Protein AF-A0A7K0VQ58-F1 (afdb_monomer)

Solvent-accessible surface area (backbone atoms only — not comparable to full-atom values): 4157 Å² total; per-residue (Å²): 113,71,51,59,56,43,42,74,72,72,44,86,38,66,39,83,70,66,39,72,67,30,63,75,34,86,51,80,84,8,49,57,39,26,44,76,73,47,58,37,78,46,76,50,87,52,72,70,54,46,51,50,36,53,78,73,34,76,87,44,49,66,60,54,56,71,67,60,123

Structure (mmCIF, N/CA/C/O backbone):
data_AF-A0A7K0VQ58-F1
#
_entry.id   AF-A0A7K0VQ58-F1
#
loop_
_atom_site.group_PDB
_atom_site.id
_atom_site.type_symbol
_atom_site.label_atom_id
_atom_site.label_alt_id
_atom_site.label_comp_id
_atom_site.label_asym_id
_atom_site.label_entity_id
_a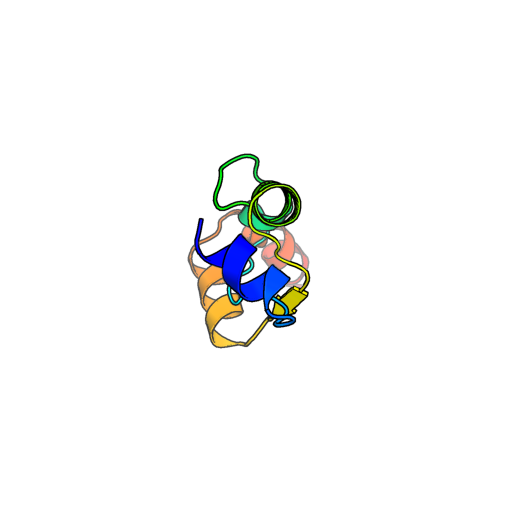tom_site.label_seq_id
_atom_site.pdbx_PDB_ins_code
_atom_site.Cartn_x
_atom_site.Cartn_y
_atom_site.Cartn_z
_atom_site.occupancy
_atom_site.B_iso_or_equiv
_atom_site.auth_seq_id
_atom_site.auth_comp_id
_atom_site.auth_asym_id
_atom_site.auth_atom_id
_atom_site.pdbx_PDB_model_num
ATOM 1 N N . MET A 1 1 ? 9.897 10.217 -14.664 1.00 65.69 1 MET A N 1
ATOM 2 C CA . MET A 1 1 ? 9.515 9.743 -13.313 1.00 65.69 1 MET A CA 1
ATOM 3 C C . MET A 1 1 ? 10.338 8.509 -13.025 1.00 65.69 1 MET A C 1
ATOM 5 O O . MET A 1 1 ? 10.275 7.586 -13.825 1.00 65.69 1 MET A O 1
ATOM 9 N N . ILE A 1 2 ? 11.073 8.492 -11.915 1.00 88.75 2 ILE A N 1
ATOM 10 C CA . ILE A 1 2 ? 12.035 7.424 -11.602 1.00 88.75 2 ILE A CA 1
ATOM 11 C C . ILE A 1 2 ? 11.398 6.023 -11.524 1.00 88.75 2 ILE A C 1
ATOM 13 O O . ILE A 1 2 ? 12.032 5.045 -11.898 1.00 88.75 2 ILE A O 1
ATOM 17 N N . CYS A 1 3 ? 10.116 5.916 -11.145 1.00 89.38 3 CYS A N 1
ATOM 18 C CA . CYS A 1 3 ? 9.402 4.631 -11.092 1.00 89.38 3 CYS A CA 1
ATOM 19 C C . CYS A 1 3 ? 9.370 3.910 -12.451 1.00 89.38 3 CYS A C 1
ATOM 21 O O . CYS A 1 3 ? 9.619 2.709 -12.500 1.00 89.38 3 CYS A O 1
ATOM 23 N N . LYS A 1 4 ? 9.175 4.648 -13.555 1.00 90.69 4 LYS A N 1
ATOM 24 C CA . LYS A 1 4 ? 9.185 4.082 -14.916 1.00 90.69 4 LYS A CA 1
ATOM 25 C C . LYS A 1 4 ? 10.546 3.520 -15.301 1.00 90.69 4 LYS A C 1
ATOM 27 O O . LYS A 1 4 ? 10.628 2.480 -15.949 1.00 90.69 4 LYS A O 1
ATOM 32 N N . GLU A 1 5 ? 11.614 4.212 -14.916 1.00 95.31 5 GLU A N 1
ATOM 33 C CA . GLU A 1 5 ? 12.989 3.782 -15.183 1.00 95.31 5 GLU A CA 1
ATOM 34 C C . GLU A 1 5 ? 13.320 2.510 -14.391 1.00 95.31 5 GLU A C 1
ATOM 36 O O . GLU A 1 5 ? 13.850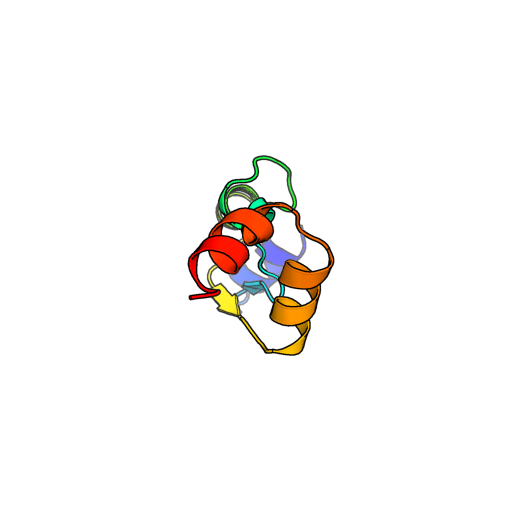 1.558 -14.959 1.00 95.31 5 GLU A O 1
ATOM 41 N N . ILE A 1 6 ? 12.922 2.448 -13.115 1.00 95.75 6 ILE A N 1
ATOM 42 C CA . ILE A 1 6 ? 13.105 1.268 -12.256 1.00 95.75 6 ILE A CA 1
ATOM 43 C C . ILE A 1 6 ? 12.303 0.064 -12.780 1.00 95.75 6 ILE A C 1
ATOM 45 O O . ILE A 1 6 ? 12.840 -1.042 -12.869 1.00 95.75 6 ILE A O 1
ATOM 49 N N . ALA A 1 7 ? 11.047 0.277 -13.186 1.00 95.25 7 ALA A N 1
ATOM 50 C CA . ALA A 1 7 ? 10.217 -0.764 -13.789 1.00 95.25 7 ALA A CA 1
ATOM 51 C C 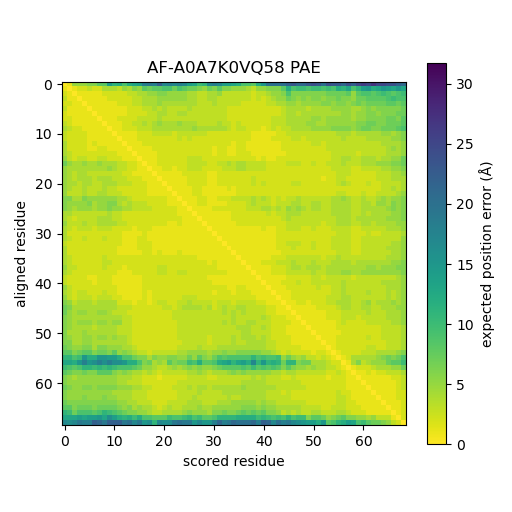. ALA A 1 7 ? 10.814 -1.273 -15.112 1.00 95.25 7 ALA A C 1
ATOM 53 O O . ALA A 1 7 ? 10.899 -2.481 -15.331 1.00 95.25 7 ALA A O 1
ATOM 54 N N . SER A 1 8 ? 11.313 -0.364 -15.958 1.00 95.50 8 SER A N 1
ATOM 55 C CA . SER A 1 8 ? 11.993 -0.712 -17.218 1.00 95.50 8 SER A CA 1
ATOM 56 C C . SER A 1 8 ? 13.296 -1.487 -16.995 1.00 95.50 8 SER A C 1
ATOM 58 O O . SER A 1 8 ? 13.686 -2.287 -17.840 1.00 95.50 8 SER A O 1
ATOM 60 N N . ALA A 1 9 ? 13.948 -1.295 -15.845 1.00 97.25 9 ALA A N 1
ATOM 61 C CA . ALA A 1 9 ? 15.103 -2.079 -15.415 1.00 97.25 9 ALA A CA 1
ATOM 62 C C . ALA A 1 9 ? 14.731 -3.471 -14.853 1.00 97.25 9 ALA A C 1
ATOM 64 O O . ALA A 1 9 ? 15.610 -4.203 -14.403 1.00 97.25 9 ALA A O 1
ATOM 65 N N . GLY A 1 10 ? 13.447 -3.851 -14.866 1.00 96.94 10 GLY A N 1
ATOM 66 C CA . GLY A 1 10 ? 12.961 -5.167 -14.440 1.00 96.94 10 GLY A CA 1
ATOM 67 C C . GLY A 1 10 ? 12.617 -5.278 -12.952 1.00 96.94 10 GLY A C 1
ATOM 68 O O . GLY A 1 10 ? 12.360 -6.380 -12.471 1.00 96.94 10 GLY A O 1
ATOM 69 N N . THR A 1 11 ? 12.598 -4.167 -12.208 1.00 97.62 11 THR A N 1
ATOM 70 C CA . THR A 1 11 ? 12.251 -4.166 -10.778 1.00 97.62 11 THR A CA 1
ATOM 71 C C . THR A 1 11 ? 10.789 -3.780 -10.571 1.00 97.62 11 THR A C 1
ATOM 73 O O . THR A 1 11 ? 10.351 -2.715 -10.994 1.00 97.62 11 THR A O 1
ATOM 76 N N . SER A 1 12 ? 10.027 -4.629 -9.882 1.00 97.75 12 SER A N 1
ATOM 77 C CA . SER A 1 12 ? 8.625 -4.342 -9.547 1.00 97.75 12 SER A CA 1
ATOM 78 C C . SER A 1 12 ? 8.506 -3.290 -8.440 1.00 97.75 12 SER A C 1
ATOM 80 O O . SER A 1 12 ? 9.209 -3.372 -7.435 1.00 97.75 12 SER A O 1
ATOM 82 N N . ILE A 1 13 ? 7.575 -2.343 -8.592 1.00 96.94 13 ILE A N 1
ATOM 83 C CA . ILE A 1 13 ? 7.293 -1.304 -7.590 1.00 96.94 13 ILE A CA 1
ATOM 84 C C . ILE A 1 13 ? 6.087 -1.701 -6.741 1.00 96.94 13 ILE A C 1
ATOM 86 O O . ILE A 1 13 ? 5.013 -2.005 -7.264 1.00 96.94 13 ILE A O 1
ATOM 90 N N . TRP A 1 14 ? 6.265 -1.704 -5.421 1.00 97.50 14 TRP A N 1
ATOM 91 C CA . TRP A 1 14 ? 5.219 -2.013 -4.445 1.00 97.50 14 TRP A CA 1
ATOM 92 C C . TRP A 1 14 ? 4.957 -0.796 -3.555 1.00 97.50 14 TRP A C 1
ATOM 94 O O . TRP A 1 14 ? 5.875 -0.043 -3.229 1.00 97.50 14 TRP A O 1
ATOM 104 N N . LEU A 1 15 ? 3.696 -0.595 -3.173 1.00 95.94 15 LEU A N 1
ATOM 105 C CA . LEU A 1 15 ? 3.271 0.479 -2.278 1.00 95.94 15 LEU A CA 1
ATOM 106 C C . LEU A 1 15 ? 3.182 -0.032 -0.832 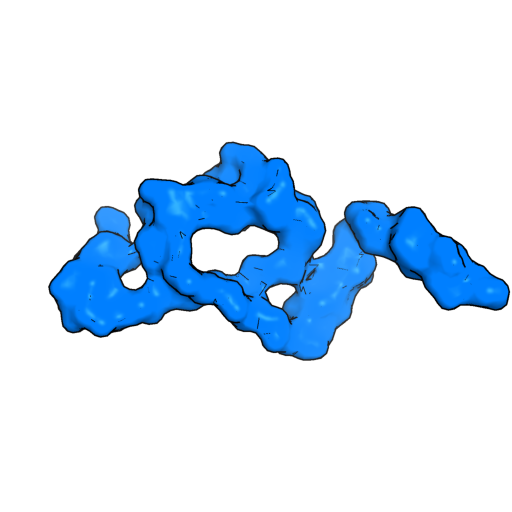1.00 95.94 15 LEU A C 1
ATOM 108 O O . LEU A 1 15 ? 2.378 -0.915 -0.544 1.00 95.94 15 LEU 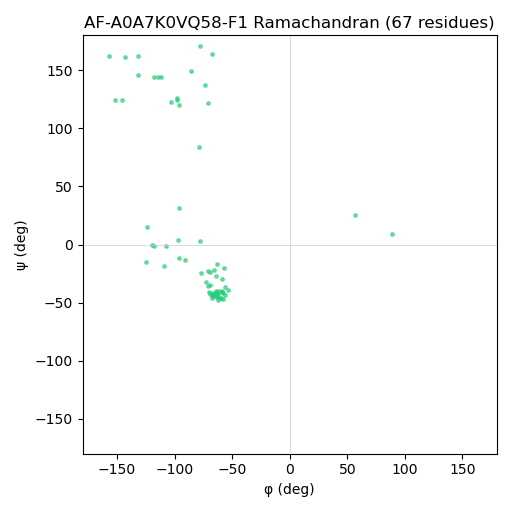A O 1
ATOM 112 N N . ASP A 1 16 ? 3.953 0.574 0.072 1.00 94.75 16 ASP A N 1
ATOM 113 C CA . ASP A 1 16 ? 4.006 0.215 1.504 1.00 94.75 16 ASP A CA 1
ATOM 114 C C . ASP A 1 16 ? 3.102 1.081 2.397 1.00 94.75 16 ASP A C 1
ATOM 116 O O . ASP A 1 16 ? 3.407 1.379 3.549 1.00 94.75 16 ASP A O 1
ATOM 120 N N . ASP A 1 17 ? 1.981 1.544 1.848 1.00 91.81 17 ASP A N 1
ATOM 121 C CA . ASP A 1 17 ? 1.002 2.327 2.595 1.00 91.81 17 ASP A CA 1
ATOM 122 C C . ASP A 1 17 ? -0.401 2.146 2.011 1.00 91.81 17 ASP A C 1
ATOM 124 O O . ASP A 1 17 ? -0.633 2.395 0.824 1.00 91.81 17 ASP A O 1
ATOM 128 N N . LEU A 1 18 ? -1.346 1.723 2.853 1.00 94.25 18 LEU A N 1
ATOM 129 C CA . LEU A 1 18 ? -2.713 1.432 2.444 1.00 94.25 18 LEU A CA 1
ATOM 130 C C . LEU A 1 18 ? -3.718 1.790 3.546 1.00 94.25 18 LEU A C 1
ATOM 132 O O . LEU A 1 18 ? -3.664 1.274 4.661 1.00 94.25 18 LEU A O 1
ATOM 136 N N . SER A 1 19 ? -4.684 2.631 3.187 1.00 94.00 19 SER A N 1
ATOM 137 C CA . SER A 1 19 ? -5.878 2.968 3.970 1.00 94.00 19 SER A CA 1
ATOM 138 C C . SER A 1 19 ? -7.116 2.871 3.073 1.00 94.00 19 SER A C 1
ATOM 140 O O . SER A 1 19 ? -6.986 2.915 1.847 1.00 94.00 19 SER A O 1
ATOM 142 N N . ARG A 1 20 ? -8.332 2.783 3.637 1.00 93.69 20 ARG A N 1
ATOM 143 C CA . ARG A 1 20 ? -9.559 2.750 2.806 1.00 93.69 20 ARG A CA 1
ATOM 144 C C . ARG A 1 20 ? -9.696 3.993 1.937 1.00 93.69 20 ARG A C 1
ATOM 146 O O . ARG A 1 20 ? -10.017 3.860 0.761 1.00 93.69 20 ARG A O 1
ATOM 153 N N . SER A 1 21 ? -9.375 5.167 2.480 1.00 92.38 21 SER A N 1
ATOM 154 C CA . SER A 1 21 ? -9.329 6.420 1.716 1.00 92.38 21 SER A CA 1
ATOM 155 C C . SER A 1 21 ? -8.434 6.324 0.475 1.00 92.38 21 SER A C 1
ATOM 157 O O . SER A 1 21 ? -8.814 6.801 -0.590 1.00 92.38 21 SER A O 1
ATOM 159 N N . LYS A 1 22 ? -7.286 5.641 0.563 1.00 94.69 22 LYS A N 1
ATOM 160 C CA . LYS A 1 22 ? -6.370 5.448 -0.573 1.00 94.69 22 LYS A CA 1
ATOM 161 C C . LYS A 1 22 ? -6.831 4.392 -1.570 1.00 94.69 22 LYS A C 1
ATOM 163 O O . LYS A 1 22 ? -6.422 4.465 -2.723 1.00 94.69 22 LYS A O 1
ATOM 168 N N . ILE A 1 23 ? -7.658 3.428 -1.164 1.00 95.25 23 ILE A N 1
ATOM 169 C CA . ILE A 1 23 ? -8.193 2.404 -2.075 1.00 95.25 23 ILE A CA 1
ATOM 170 C C . ILE A 1 23 ? -9.134 3.043 -3.101 1.00 95.25 23 ILE A C 1
ATOM 172 O O . ILE A 1 23 ? -9.049 2.729 -4.285 1.00 95.25 23 ILE A O 1
ATOM 176 N N . THR A 1 24 ? -10.016 3.939 -2.652 1.00 92.75 24 THR A N 1
ATOM 177 C CA . THR A 1 24 ? -11.070 4.532 -3.493 1.00 92.75 24 THR A CA 1
ATOM 178 C C . THR A 1 24 ? -10.820 5.992 -3.862 1.00 92.75 24 THR A C 1
ATOM 180 O O . THR A 1 24 ? -11.648 6.590 -4.540 1.00 92.75 24 THR A O 1
ATOM 183 N N . GLY A 1 25 ? -9.727 6.588 -3.387 1.00 94.12 25 GLY A N 1
ATOM 184 C CA . GLY A 1 25 ? -9.402 7.983 -3.654 1.00 94.12 25 GLY A CA 1
ATOM 185 C C . GLY A 1 25 ? -9.060 8.255 -5.122 1.00 94.12 25 GLY A C 1
ATOM 186 O O . GLY A 1 25 ? -8.773 7.349 -5.909 1.00 94.12 25 GLY A O 1
ATOM 187 N N . HIS A 1 26 ? -9.082 9.537 -5.480 1.00 95.12 26 HIS A N 1
ATOM 188 C CA . HIS A 1 26 ? -8.861 10.014 -6.849 1.00 95.12 26 HIS A CA 1
ATOM 189 C C . HIS A 1 26 ? -7.656 10.956 -6.980 1.00 95.12 26 HIS A C 1
ATOM 191 O O . HIS A 1 26 ? -7.371 11.431 -8.077 1.00 95.12 26 HIS A O 1
ATOM 197 N N . ASP A 1 27 ? -6.950 11.242 -5.883 1.00 95.81 27 ASP A N 1
ATOM 198 C CA . ASP A 1 27 ? -5.728 12.046 -5.929 1.00 95.81 27 ASP A CA 1
ATOM 199 C C . ASP A 1 27 ? -4.527 11.222 -6.428 1.00 95.81 27 ASP A C 1
ATOM 201 O O . ASP A 1 27 ? -4.586 9.999 -6.5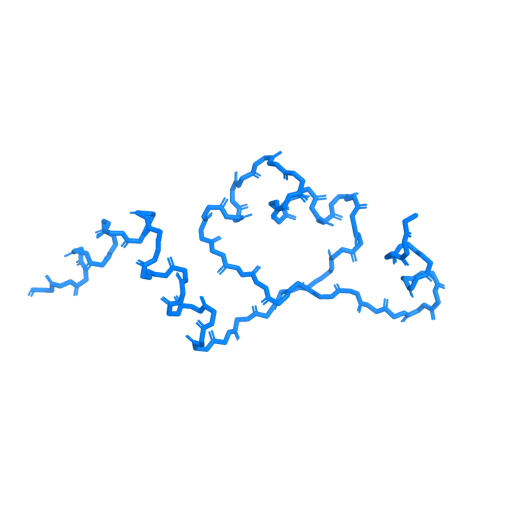74 1.00 95.81 27 ASP A O 1
ATOM 205 N N . GLU A 1 28 ? -3.403 11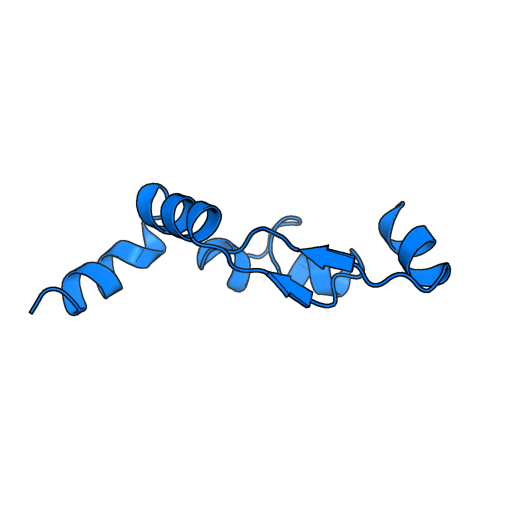.886 -6.688 1.00 94.81 28 GLU A N 1
ATOM 206 C CA . GLU A 1 28 ? -2.164 11.242 -7.147 1.00 94.81 28 GLU A CA 1
ATOM 207 C C . GLU A 1 28 ? -1.556 10.256 -6.131 1.00 94.81 28 GLU A C 1
ATOM 209 O O . GLU A 1 28 ? -0.717 9.421 -6.478 1.00 94.81 28 GLU A O 1
ATOM 214 N N . HIS A 1 29 ? -1.969 10.337 -4.865 1.00 93.50 29 HIS A N 1
ATOM 215 C CA . HIS A 1 29 ? -1.536 9.459 -3.787 1.00 93.50 29 HIS A CA 1
ATOM 216 C C . HIS A 1 29 ? -2.508 8.306 -3.526 1.00 93.50 29 HIS A C 1
ATOM 218 O O . HIS A 1 29 ? -2.282 7.504 -2.614 1.00 93.50 29 HIS A O 1
ATOM 224 N N . SER A 1 30 ? -3.558 8.190 -4.323 1.00 96.31 30 SER A N 1
ATOM 225 C CA . SER A 1 30 ? -4.514 7.103 -4.242 1.00 96.31 30 SER A CA 1
ATOM 226 C C . SER A 1 30 ? -4.021 5.911 -5.058 1.00 96.31 30 SER A C 1
ATOM 228 O O . SER A 1 30 ? -3.304 6.056 -6.054 1.00 96.31 30 SER A O 1
ATOM 230 N N . LEU A 1 31 ? -4.381 4.707 -4.620 1.00 97.06 31 LEU A N 1
ATOM 231 C CA . LEU A 1 31 ? -3.961 3.458 -5.244 1.00 97.06 31 LEU A CA 1
ATOM 232 C C . LEU A 1 31 ? -4.327 3.397 -6.741 1.00 97.06 31 LEU A C 1
ATOM 234 O O . LEU A 1 31 ? -3.435 3.053 -7.518 1.00 97.06 31 LEU A O 1
ATOM 238 N N . PRO A 1 32 ? -5.538 3.797 -7.193 1.00 97.50 32 PRO A N 1
ATOM 239 C CA . PRO A 1 32 ? -5.869 3.797 -8.620 1.00 97.50 32 PRO A CA 1
ATOM 240 C C . PRO A 1 32 ? -4.912 4.655 -9.459 1.00 97.50 32 PRO A C 1
ATOM 242 O O . PRO A 1 32 ? -4.381 4.191 -10.467 1.00 97.50 32 PRO A O 1
ATOM 245 N N . SER A 1 33 ? -4.621 5.878 -9.008 1.00 96.62 33 SER A N 1
ATOM 246 C CA . SER A 1 33 ? -3.696 6.791 -9.688 1.00 96.62 33 SER A CA 1
ATOM 247 C C . SER A 1 33 ? -2.276 6.230 -9.739 1.00 96.62 33 SER A C 1
ATOM 249 O O . SER A 1 33 ? -1.607 6.321 -10.766 1.00 96.62 33 SER A O 1
ATOM 251 N N . ARG A 1 34 ? -1.809 5.601 -8.653 1.00 96.31 34 ARG A N 1
ATOM 252 C CA . ARG A 1 34 ? -0.469 5.000 -8.598 1.00 96.31 34 ARG A CA 1
ATOM 253 C C . ARG A 1 34 ? -0.321 3.761 -9.478 1.00 96.31 34 ARG A C 1
ATOM 255 O O . ARG A 1 34 ? 0.738 3.588 -10.074 1.00 96.31 34 ARG A O 1
ATOM 262 N N . ILE A 1 35 ? -1.366 2.947 -9.607 1.00 96.06 35 ILE A N 1
ATOM 263 C CA . ILE A 1 35 ? -1.389 1.834 -10.567 1.00 96.06 35 ILE A CA 1
ATOM 264 C C . ILE A 1 35 ? -1.279 2.380 -11.997 1.00 96.06 35 ILE A C 1
ATOM 266 O O . ILE A 1 35 ? -0.457 1.911 -12.778 1.00 96.06 35 ILE A O 1
ATOM 270 N N . LEU A 1 36 ? -2.069 3.404 -12.336 1.00 95.56 36 LEU A N 1
ATOM 271 C CA . LEU A 1 36 ? -2.130 3.948 -13.697 1.00 95.56 36 LEU A CA 1
ATOM 272 C C . LEU A 1 36 ? -0.891 4.755 -14.101 1.00 95.56 36 LEU A C 1
ATOM 274 O O . LEU A 1 36 ? -0.550 4.814 -15.285 1.00 95.56 36 LEU A O 1
ATOM 278 N N . HIS A 1 37 ? -0.255 5.435 -13.148 1.00 94.50 37 HIS A N 1
ATOM 279 C CA . HIS A 1 37 ? 0.721 6.479 -13.463 1.00 94.50 37 HIS A CA 1
ATOM 280 C C . HIS A 1 37 ? 2.098 6.279 -12.825 1.00 94.50 37 HIS A C 1
ATOM 282 O O . HIS A 1 37 ? 3.046 6.927 -13.274 1.00 94.50 37 HIS A O 1
ATOM 288 N N . ALA A 1 38 ? 2.234 5.398 -11.829 1.00 94.38 38 ALA A N 1
ATOM 289 C CA . ALA A 1 38 ? 3.472 5.198 -11.070 1.00 94.38 38 ALA A CA 1
ATOM 290 C C . ALA A 1 38 ? 3.992 3.744 -11.068 1.00 94.38 38 ALA A C 1
ATOM 292 O O . ALA A 1 38 ? 4.849 3.423 -10.249 1.00 94.38 38 ALA A O 1
ATOM 293 N N . ASP A 1 39 ? 3.493 2.885 -11.967 1.00 95.88 39 ASP A N 1
ATOM 294 C CA . ASP A 1 39 ? 3.933 1.488 -12.153 1.00 95.88 39 ASP A CA 1
ATOM 295 C C . ASP A 1 39 ? 3.837 0.616 -10.885 1.00 95.88 39 ASP A C 1
ATOM 297 O O . ASP A 1 39 ? 4.552 -0.376 -10.736 1.00 95.88 39 ASP A O 1
ATOM 301 N N . VAL A 1 40 ? 2.945 0.976 -9.955 1.00 97.00 40 VAL A N 1
ATOM 302 C CA . VAL A 1 40 ? 2.683 0.173 -8.755 1.00 97.00 40 VAL A CA 1
ATOM 303 C C . VAL A 1 40 ? 1.946 -1.105 -9.153 1.00 97.00 40 VAL A C 1
ATOM 305 O O . VAL A 1 40 ? 0.847 -1.048 -9.703 1.00 97.00 40 VAL A O 1
ATOM 308 N N . VAL A 1 41 ? 2.534 -2.257 -8.822 1.00 97.62 41 VAL A N 1
ATOM 309 C CA . VAL A 1 41 ? 2.005 -3.598 -9.153 1.00 97.62 41 VAL A CA 1
ATOM 310 C C . VAL A 1 41 ? 1.677 -4.448 -7.924 1.00 97.62 41 VAL A C 1
ATOM 312 O O . VAL A 1 41 ? 1.215 -5.578 -8.053 1.00 97.62 41 VAL A O 1
ATOM 315 N N . GLY A 1 42 ? 1.914 -3.920 -6.726 1.00 97.38 42 GLY A N 1
ATOM 316 C CA . GLY A 1 42 ? 1.664 -4.618 -5.472 1.00 97.38 42 GLY A CA 1
ATOM 317 C C . GLY A 1 42 ? 1.477 -3.654 -4.309 1.00 97.38 42 GLY A C 1
ATOM 318 O O . GLY A 1 42 ? 1.855 -2.483 -4.383 1.00 97.38 42 GLY A O 1
ATOM 319 N N . VAL A 1 43 ? 0.891 -4.163 -3.229 1.00 97.38 43 VAL A N 1
ATOM 320 C CA . VAL A 1 43 ? 0.718 -3.444 -1.963 1.00 97.38 43 VAL A CA 1
ATOM 321 C C . VAL A 1 43 ? 1.177 -4.329 -0.812 1.00 97.38 43 VAL A C 1
ATOM 323 O O . VAL A 1 43 ? 0.986 -5.546 -0.851 1.00 97.38 43 VAL A O 1
ATOM 326 N N . THR A 1 44 ? 1.740 -3.725 0.228 1.00 95.19 44 THR A N 1
ATOM 327 C CA . THR A 1 44 ? 1.985 -4.394 1.509 1.00 95.19 44 THR A CA 1
ATOM 328 C C . THR A 1 44 ? 1.088 -3.821 2.588 1.00 95.19 44 THR A C 1
ATOM 330 O O . THR A 1 44 ? 0.808 -2.627 2.645 1.00 95.19 44 THR A O 1
ATOM 333 N N . THR A 1 45 ? 0.648 -4.702 3.480 1.00 94.12 45 THR A N 1
ATOM 334 C CA . THR A 1 45 ? 0.095 -4.313 4.774 1.00 94.12 45 THR A CA 1
ATOM 335 C C . THR A 1 45 ? 1.018 -4.805 5.870 1.00 94.12 45 THR A C 1
ATOM 337 O O . THR A 1 45 ? 1.555 -5.907 5.785 1.00 94.12 45 THR A O 1
ATOM 340 N N . ASN A 1 46 ? 1.151 -4.024 6.932 1.00 94.94 46 ASN A N 1
ATOM 341 C CA . ASN A 1 46 ? 1.824 -4.423 8.160 1.00 94.94 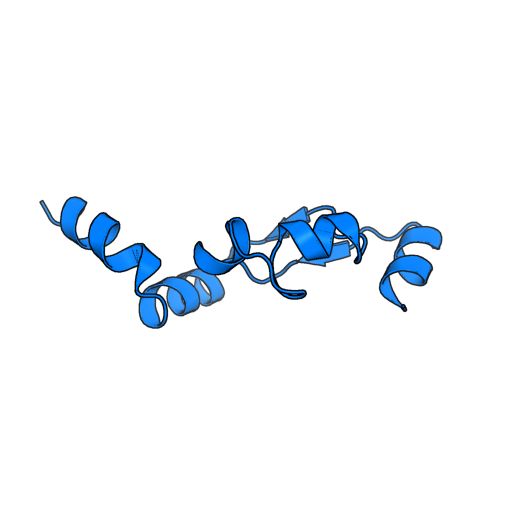46 ASN A CA 1
ATOM 342 C C . ASN A 1 46 ? 1.079 -3.817 9.372 1.00 94.94 46 ASN A C 1
ATOM 344 O O . ASN A 1 46 ? 0.297 -2.874 9.197 1.00 94.94 46 ASN A O 1
ATOM 348 N N . PRO A 1 47 ? 1.276 -4.333 10.601 1.00 95.25 47 PRO A N 1
ATOM 349 C CA . PRO A 1 47 ? 0.545 -3.850 11.774 1.00 95.25 47 PRO A CA 1
ATOM 350 C C . PRO A 1 47 ? 0.688 -2.343 12.036 1.00 95.25 47 PRO A C 1
ATOM 352 O O . PRO A 1 47 ? -0.281 -1.693 12.423 1.00 95.25 47 PRO A O 1
ATOM 355 N N . SER A 1 48 ? 1.866 -1.761 11.795 1.00 94.31 48 SER A N 1
ATOM 356 C CA . SER A 1 48 ? 2.139 -0.346 12.071 1.00 94.31 48 SER A CA 1
ATOM 357 C C . SER A 1 48 ? 1.380 0.597 11.134 1.00 94.31 48 SER A C 1
ATOM 359 O O . SER A 1 48 ? 0.804 1.592 11.594 1.00 94.31 48 SER A O 1
ATOM 361 N N . ILE A 1 49 ? 1.330 0.283 9.835 1.00 91.94 49 ILE A N 1
ATOM 362 C CA . ILE A 1 49 ? 0.569 1.093 8.871 1.00 91.94 49 ILE A CA 1
ATOM 363 C C . ILE A 1 49 ? -0.936 0.916 9.077 1.00 91.94 49 ILE A C 1
ATOM 365 O O . ILE A 1 49 ? -1.676 1.894 9.019 1.00 91.94 49 ILE A O 1
ATOM 369 N N . PHE A 1 50 ? -1.387 -0.291 9.435 1.00 92.62 50 PHE A N 1
ATOM 370 C CA . PHE A 1 50 ? -2.801 -0.536 9.707 1.00 92.62 50 PHE A CA 1
ATOM 371 C C . PHE A 1 50 ? -3.273 0.206 10.963 1.00 92.62 50 PHE A C 1
ATOM 373 O O . PHE A 1 50 ? -4.308 0.869 10.940 1.00 92.62 50 PHE A O 1
ATOM 380 N N . ASN A 1 51 ? -2.463 0.196 12.028 1.00 93.75 51 ASN A N 1
ATOM 381 C CA . ASN A 1 51 ? -2.718 0.994 13.225 1.00 93.75 51 ASN A CA 1
ATOM 382 C C . ASN A 1 51 ? -2.815 2.493 12.902 1.00 93.75 51 ASN A C 1
ATOM 384 O O . ASN A 1 51 ? -3.692 3.187 13.415 1.00 93.75 51 ASN A O 1
ATOM 388 N N . SER A 1 52 ? -1.938 2.994 12.028 1.00 91.50 52 SER A N 1
ATOM 389 C CA . SER A 1 52 ? -1.967 4.394 11.596 1.00 91.50 52 SER A CA 1
ATOM 390 C C . SER A 1 52 ? -3.220 4.728 10.784 1.00 91.50 52 SER A C 1
ATOM 392 O O . SER A 1 52 ? -3.815 5.780 11.013 1.00 91.50 52 SER A O 1
ATOM 394 N N . ALA A 1 53 ? -3.637 3.838 9.877 1.00 91.94 53 ALA A N 1
ATOM 395 C CA . ALA A 1 53 ? -4.841 3.999 9.067 1.00 91.94 53 ALA A CA 1
ATOM 396 C C . ALA A 1 53 ? -6.111 4.027 9.934 1.00 91.94 53 ALA A C 1
ATOM 398 O O . ALA A 1 53 ? -6.954 4.902 9.753 1.00 91.94 53 ALA A O 1
ATOM 399 N N . ILE A 1 54 ? -6.209 3.133 10.923 1.00 92.38 54 ILE A N 1
ATOM 400 C CA . ILE A 1 54 ? -7.333 3.090 11.869 1.00 92.38 54 ILE A CA 1
ATOM 401 C C . ILE A 1 54 ? -7.348 4.314 12.788 1.00 92.38 54 ILE A C 1
ATOM 403 O O . ILE A 1 54 ? -8.394 4.924 12.980 1.00 92.38 54 ILE A O 1
ATOM 407 N N . SER A 1 55 ? -6.200 4.693 13.356 1.00 89.25 55 SER A N 1
ATOM 408 C CA . SER A 1 55 ? -6.147 5.755 14.374 1.00 89.25 55 SER A CA 1
ATOM 409 C C . SER A 1 55 ? -6.406 7.154 13.806 1.00 89.25 55 SER A C 1
ATOM 411 O O . SER A 1 55 ? -6.755 8.063 14.555 1.00 89.25 55 SER A O 1
ATOM 413 N N . LYS A 1 56 ? -6.179 7.352 12.501 1.00 80.81 56 LYS A N 1
ATOM 414 C CA . LYS A 1 56 ? -6.285 8.660 11.830 1.00 80.81 56 LYS A CA 1
ATOM 415 C C . LYS A 1 56 ? -7.489 8.772 10.891 1.00 80.81 56 LYS A C 1
ATOM 417 O O . LYS A 1 56 ? -7.846 9.888 10.525 1.00 80.81 56 LYS A O 1
ATOM 422 N N . GLY A 1 57 ? -8.070 7.650 10.470 1.00 75.19 57 GLY A N 1
ATOM 423 C CA . GLY A 1 57 ? -9.096 7.600 9.433 1.00 75.19 57 GLY A CA 1
ATOM 424 C C . GLY A 1 57 ? -10.506 7.403 9.983 1.00 75.19 57 GLY A C 1
ATOM 425 O O . GLY A 1 57 ? -10.795 6.392 10.623 1.00 75.19 57 GLY A O 1
ATOM 426 N N . ALA A 1 58 ? -11.417 8.330 9.675 1.00 86.56 58 ALA A N 1
ATOM 427 C CA . ALA A 1 58 ? -12.838 8.188 10.011 1.00 86.56 58 ALA A CA 1
ATOM 428 C C . ALA A 1 58 ? -13.509 7.029 9.243 1.00 86.56 58 ALA A C 1
ATOM 430 O O . ALA A 1 58 ? -14.511 6.480 9.693 1.00 86.56 58 ALA A O 1
ATOM 431 N N . GLU A 1 59 ? -12.929 6.617 8.113 1.00 89.88 59 GLU A N 1
ATOM 432 C CA . GLU A 1 59 ? -13.383 5.514 7.254 1.00 89.88 59 GLU A CA 1
ATOM 433 C C . GLU A 1 59 ? -13.502 4.141 7.935 1.00 89.88 59 GLU A C 1
ATOM 435 O O . GLU A 1 59 ? -14.171 3.260 7.399 1.00 89.88 59 GLU A O 1
ATOM 440 N N . TYR A 1 60 ? -12.833 3.925 9.072 1.00 91.62 60 TYR A N 1
ATOM 441 C CA . TYR A 1 60 ? -12.900 2.663 9.813 1.00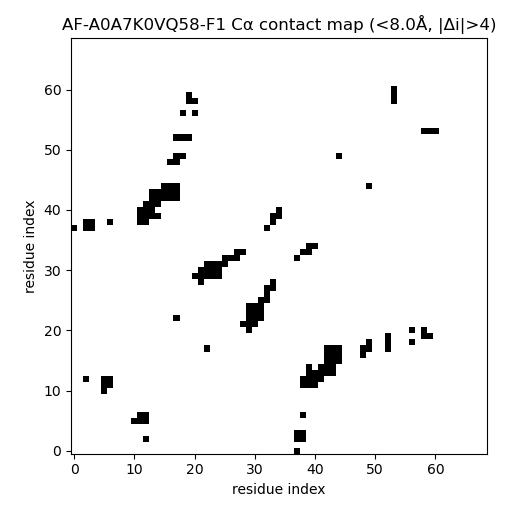 91.62 60 TYR A CA 1
ATOM 442 C C . TYR A 1 60 ? -13.922 2.709 10.955 1.00 91.62 60 TYR A C 1
ATOM 444 O O . TYR A 1 60 ? -14.244 1.663 11.513 1.00 91.62 60 TYR A O 1
ATOM 452 N N . ALA A 1 61 ? -14.441 3.890 11.310 1.00 91.12 61 ALA A N 1
ATOM 453 C CA . ALA A 1 61 ? -15.231 4.079 12.524 1.00 91.12 61 ALA A CA 1
ATOM 454 C C . ALA A 1 61 ? -16.537 3.268 12.525 1.00 91.12 61 ALA A C 1
ATOM 456 O O . ALA A 1 61 ? -16.836 2.611 13.521 1.00 91.12 61 ALA A O 1
ATOM 457 N N . SER A 1 62 ? -17.283 3.269 11.413 1.00 92.06 62 SER A N 1
ATOM 458 C CA . SER A 1 62 ? -18.535 2.505 11.285 1.00 92.06 62 SER A CA 1
ATOM 459 C C . SER A 1 62 ? -18.308 1.008 11.453 1.00 92.06 62 SER A C 1
ATOM 461 O O . SER A 1 62 ? -19.029 0.343 12.191 1.00 92.06 62 SER A O 1
ATOM 463 N N . ASP A 1 63 ? -17.275 0.486 10.795 1.00 92.81 63 ASP A N 1
ATOM 464 C CA . ASP A 1 63 ? -16.985 -0.942 10.786 1.00 92.81 63 ASP A CA 1
ATOM 465 C C . ASP A 1 63 ? -16.483 -1.385 12.163 1.00 92.81 63 ASP A C 1
ATOM 467 O O . ASP A 1 63 ? -16.936 -2.405 12.676 1.00 92.81 63 ASP A O 1
ATOM 471 N N . ILE A 1 64 ? -15.635 -0.583 12.817 1.00 92.62 64 ILE A N 1
ATOM 472 C CA . ILE A 1 64 ? -15.201 -0.828 14.200 1.00 92.62 64 ILE A CA 1
ATOM 473 C C . ILE A 1 64 ? -16.401 -0.838 15.148 1.00 92.62 64 ILE A C 1
ATOM 475 O O . ILE A 1 64 ? -16.523 -1.749 15.961 1.00 92.62 64 ILE A O 1
ATOM 479 N N . GLN A 1 65 ? -17.313 0.133 15.028 1.00 93.75 65 GLN A N 1
ATOM 480 C CA . GLN A 1 65 ? -18.523 0.161 15.847 1.00 93.75 65 GLN A CA 1
ATOM 481 C C . GLN A 1 65 ? -19.393 -1.078 15.611 1.00 93.75 65 GLN A C 1
ATOM 483 O O . GLN A 1 65 ? -19.910 -1.636 16.569 1.00 93.75 65 GLN A O 1
ATOM 488 N N . SER A 1 66 ? -19.520 -1.534 14.362 1.00 95.50 66 SER A N 1
ATOM 489 C CA . SER A 1 66 ? -20.301 -2.731 14.024 1.00 95.50 66 SER A CA 1
ATOM 490 C C . SER A 1 66 ? -19.687 -4.043 14.528 1.00 95.50 66 SER A C 1
ATOM 492 O O . SER A 1 66 ? -20.402 -5.025 14.695 1.00 95.50 66 SER A O 1
ATOM 494 N N . LEU A 1 67 ? -18.371 -4.063 14.767 1.00 94.62 67 LEU A N 1
ATOM 495 C CA . LEU A 1 67 ? -17.630 -5.225 15.268 1.00 94.62 67 LEU A CA 1
ATOM 496 C C . LEU A 1 67 ? -17.545 -5.262 16.802 1.00 94.62 67 LEU A C 1
ATOM 498 O O . LEU A 1 67 ? -17.194 -6.298 17.367 1.00 94.62 67 LEU A O 1
ATOM 502 N N . ASN A 1 68 ? -17.878 -4.156 17.473 1.00 85.19 68 ASN A N 1
ATOM 503 C CA . ASN A 1 68 ? -18.041 -4.096 18.922 1.00 85.19 68 ASN A CA 1
ATOM 504 C C . ASN A 1 68 ? -19.412 -4.685 19.288 1.00 85.19 68 ASN A C 1
ATOM 506 O O . ASN A 1 68 ? -20.392 -3.947 19.382 1.00 85.19 68 ASN A O 1
ATOM 510 N N . GLY A 1 69 ? -19.469 -6.014 19.413 1.00 68.75 69 GLY A N 1
ATOM 511 C CA . GLY A 1 69 ? -20.668 -6.761 19.815 1.00 68.75 69 GLY A CA 1
ATOM 512 C C . GLY A 1 69 ? -21.294 -6.282 21.120 1.00 68.75 69 GLY A C 1
ATOM 513 O O . GLY A 1 69 ? -20.532 -5.954 22.059 1.00 68.75 69 GLY A O 1
#

Secondary structure (DSSP, 8-state):
-HHHHHHHTTPPEEE----HHHHH--STTSHHHHHHHS-EEEE---HHHHHHHHHH-GGGHHHHHHH--

pLDDT: mean 92.9, std 5.84, range [65.69, 97.75]

Mean predicted aligned error: 3.57 Å

Foldseek 3Di:
DVLVVCVVVVDQAEAAADAPCQDPDDDCSRPVNCVVPRRHDYYDDDPVRVCVNVVPPPVCVVVVVVPPD

Radius of gyration: 14.62 Å; Cα contacts (8 Å, |Δi|>4): 78; chains: 1; bounding box: 36×19×37 Å

Nearest PDB structures (foldseek):
  4mca-assembly1_B  TM=3.362E-01  e=9.358E+00  Serratia plymuthica A30
  5g4v-assembly1_C  TM=2.698E-01  e=9.358E+00  Archaeoglobus fulgidus
  3hgv-assembly1_B  TM=2.166E-01  e=7.161E+00  Pantoea agglomerans

Sequence (69 aa):
MICKEIASAGTSIWLDDLSRSKITGHDEHSLPSRILHADVVGVTTNPSIFNSAISKGAEYASDIQSLNG